Protein AF-A0A2N2IVZ1-F1 (afdb_monomer_lite)

Foldseek 3Di:
DDDPPDPPPDPPQPFDADDLVLLLLLLLLLLCQVCVVVVNNPPVVSVVSSVVCCVVCVVVSVPPGGRHTATPQLSVCSVPDNHSVCNVVPRVD

pLDDT: mean 87.86, std 15.22, range [42.03, 98.12]

Structure (mmCIF, N/CA/C/O backbone):
data_AF-A0A2N2IVZ1-F1
#
_entry.id   AF-A0A2N2IVZ1-F1
#
loop_
_atom_site.group_PDB
_atom_site.id
_atom_site.type_symbol
_atom_site.label_atom_id
_atom_site.label_alt_id
_atom_site.label_comp_id
_atom_site.label_asym_id
_atom_site.label_entity_id
_atom_site.label_seq_id
_atom_site.pdbx_PDB_ins_code
_atom_site.Cartn_x
_atom_site.Cartn_y
_atom_site.Cartn_z
_atom_site.occupancy
_atom_site.B_iso_or_equiv
_atom_site.auth_seq_id
_atom_site.auth_comp_id
_atom_site.auth_asym_id
_atom_site.auth_atom_id
_atom_site.pdbx_PDB_model_num
ATOM 1 N N . MET A 1 1 ? 10.052 -48.599 7.770 1.00 43.16 1 MET A N 1
ATOM 2 C CA . MET A 1 1 ? 10.770 -47.334 7.510 1.00 43.16 1 MET A CA 1
ATOM 3 C C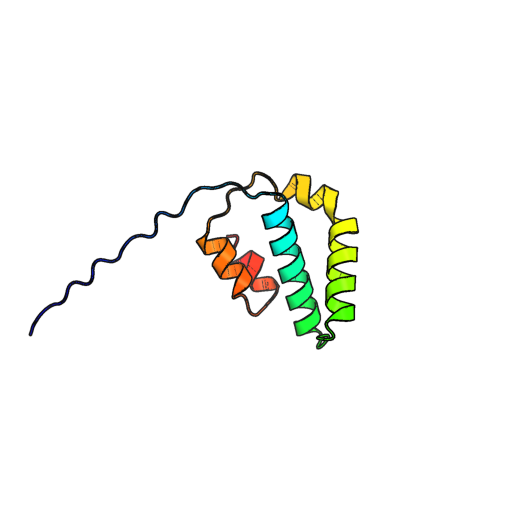 . MET A 1 1 ? 10.823 -47.123 6.007 1.00 43.16 1 MET A C 1
ATOM 5 O O . MET A 1 1 ? 11.612 -47.779 5.347 1.00 43.16 1 MET A O 1
ATOM 9 N N . LEU A 1 2 ? 9.943 -46.287 5.460 1.00 42.03 2 LEU A N 1
ATOM 10 C CA . LEU A 1 2 ? 9.997 -45.867 4.058 1.00 42.03 2 LEU A CA 1
ATOM 11 C C . LEU A 1 2 ? 10.219 -44.356 4.061 1.00 42.03 2 LEU A C 1
ATOM 13 O O . LEU A 1 2 ? 9.341 -43.594 4.456 1.00 42.03 2 LEU A O 1
ATOM 17 N N . LEU A 1 3 ? 11.442 -43.957 3.709 1.00 51.38 3 LEU A N 1
ATOM 18 C CA . LEU A 1 3 ? 11.828 -42.572 3.476 1.00 51.38 3 LEU A CA 1
ATOM 19 C C . LEU A 1 3 ? 11.105 -42.068 2.223 1.00 51.38 3 LEU A C 1
ATOM 21 O O . LEU A 1 3 ? 11.488 -42.413 1.108 1.00 51.38 3 LEU A O 1
ATOM 25 N N . ALA A 1 4 ? 10.084 -41.235 2.402 1.00 52.25 4 ALA A N 1
ATOM 26 C CA . ALA A 1 4 ? 9.577 -40.385 1.335 1.00 52.25 4 ALA A CA 1
ATOM 27 C C . ALA A 1 4 ? 10.365 -39.068 1.371 1.00 52.25 4 ALA A C 1
ATOM 29 O O . ALA A 1 4 ? 10.077 -38.165 2.156 1.00 52.25 4 ALA A O 1
ATOM 30 N N . VAL A 1 5 ? 11.415 -38.998 0.552 1.00 55.59 5 VAL A N 1
ATOM 31 C CA . VAL A 1 5 ? 12.131 -37.758 0.234 1.00 55.59 5 VAL A CA 1
ATOM 32 C C . VAL A 1 5 ? 11.201 -36.919 -0.638 1.00 55.59 5 VAL A C 1
ATOM 34 O O . VAL A 1 5 ? 11.139 -37.088 -1.854 1.00 55.59 5 VAL A O 1
ATOM 37 N N . SER A 1 6 ? 10.426 -36.042 -0.007 1.00 61.53 6 SER A N 1
ATOM 38 C CA . SER A 1 6 ? 9.648 -35.031 -0.716 1.00 61.53 6 SER A CA 1
ATOM 39 C C . SER A 1 6 ? 10.610 -33.967 -1.237 1.00 61.53 6 SER A C 1
ATOM 41 O O . SER A 1 6 ? 11.139 -33.166 -0.469 1.00 61.53 6 SER A O 1
ATOM 43 N N . LEU A 1 7 ? 10.854 -34.001 -2.549 1.00 58.72 7 LEU A N 1
ATOM 44 C CA . LEU A 1 7 ? 11.511 -32.954 -3.328 1.00 58.72 7 LEU A CA 1
ATOM 45 C C . LEU A 1 7 ? 10.966 -31.580 -2.900 1.00 58.72 7 LEU A C 1
ATOM 47 O O . LEU A 1 7 ? 9.824 -31.234 -3.205 1.00 58.72 7 LEU A O 1
ATOM 51 N N . LEU A 1 8 ? 11.788 -30.791 -2.204 1.00 53.84 8 LEU A N 1
ATOM 52 C CA . LEU A 1 8 ? 11.574 -29.354 -2.079 1.00 53.84 8 LEU A CA 1
ATOM 53 C C . LEU A 1 8 ? 11.685 -28.767 -3.489 1.00 53.84 8 LEU A C 1
ATOM 55 O O . LEU A 1 8 ? 12.780 -28.512 -3.989 1.00 53.84 8 LEU A O 1
ATOM 59 N N . GLY A 1 9 ? 10.542 -28.579 -4.144 1.00 49.53 9 GLY A N 1
ATOM 60 C CA . GLY A 1 9 ? 10.449 -27.731 -5.320 1.00 49.53 9 GLY A CA 1
ATOM 61 C C . GLY A 1 9 ? 10.833 -26.315 -4.912 1.00 49.53 9 GLY A C 1
ATOM 62 O O . GLY A 1 9 ? 10.044 -25.622 -4.275 1.00 49.53 9 GLY A O 1
ATOM 63 N N . LEU A 1 10 ? 12.057 -25.901 -5.245 1.00 55.28 10 LEU A N 1
ATOM 64 C CA . LEU A 1 10 ? 12.477 -24.506 -5.183 1.00 55.28 10 LEU A CA 1
ATOM 65 C C . LEU A 1 10 ? 11.484 -23.705 -6.040 1.00 55.28 10 LEU A C 1
ATOM 67 O O . LEU A 1 10 ? 11.442 -23.925 -7.256 1.00 55.28 10 LEU A O 1
ATOM 71 N N . PRO A 1 11 ? 10.672 -22.794 -5.472 1.00 54.38 11 PRO A N 1
ATOM 72 C CA . PRO A 1 11 ? 9.927 -21.886 -6.314 1.00 54.38 11 PRO A CA 1
ATOM 73 C C . PRO A 1 11 ? 10.982 -21.027 -7.002 1.00 54.38 11 PRO A C 1
ATOM 75 O O . PRO A 1 11 ? 11.751 -20.331 -6.340 1.00 54.38 11 PRO A O 1
ATOM 78 N N . LEU A 1 12 ? 11.050 -21.110 -8.331 1.00 52.03 12 LEU A N 1
ATOM 79 C CA . LEU A 1 12 ? 11.723 -20.113 -9.150 1.00 52.03 12 LEU A CA 1
ATOM 80 C C . LEU A 1 12 ? 11.140 -18.764 -8.729 1.00 52.03 12 LEU A C 1
ATOM 82 O O . LEU A 1 12 ? 10.025 -18.406 -9.115 1.00 52.03 12 LEU A O 1
ATOM 86 N N . ALA A 1 13 ? 11.855 -18.060 -7.853 1.00 58.41 13 ALA A N 1
ATOM 87 C CA . ALA A 1 13 ? 11.534 -16.710 -7.454 1.00 58.41 13 ALA A CA 1
ATOM 88 C C . ALA A 1 13 ? 11.703 -15.871 -8.716 1.00 58.41 13 ALA A C 1
ATOM 90 O O . ALA A 1 13 ? 12.806 -15.456 -9.059 1.00 58.41 13 ALA A O 1
ATOM 91 N N . GLY A 1 14 ? 10.613 -15.734 -9.471 1.00 59.09 14 GLY A N 1
ATOM 92 C CA . GLY A 1 14 ? 10.582 -14.950 -10.690 1.00 59.09 14 GLY A CA 1
ATOM 93 C C . GLY A 1 14 ? 11.058 -13.546 -10.357 1.00 59.09 14 GLY A C 1
ATOM 94 O O . GLY A 1 14 ? 10.361 -12.799 -9.668 1.00 59.09 14 GLY A O 1
ATOM 95 N N . CYS A 1 15 ? 12.267 -13.223 -10.805 1.00 73.19 15 CYS A N 1
ATOM 96 C CA . CYS A 1 15 ? 12.822 -11.884 -10.752 1.00 73.19 15 CYS A CA 1
ATOM 97 C C . CYS A 1 15 ? 12.023 -11.028 -11.727 1.00 73.19 15 CYS A C 1
ATOM 99 O O . CYS A 1 15 ? 12.321 -10.983 -12.918 1.00 73.19 15 CYS A O 1
ATOM 101 N N . ARG A 1 16 ? 10.982 -10.380 -11.218 1.00 90.75 16 ARG A N 1
ATOM 102 C CA . ARG A 1 16 ? 10.262 -9.336 -11.934 1.00 90.75 16 ARG A CA 1
ATOM 103 C C . ARG A 1 16 ? 10.485 -8.000 -11.242 1.00 90.75 16 ARG A C 1
ATOM 105 O O . ARG A 1 16 ? 10.942 -7.930 -10.098 1.00 90.75 16 ARG A O 1
ATOM 112 N N . TYR A 1 17 ? 10.167 -6.944 -11.967 1.00 93.50 17 TYR A N 1
ATOM 113 C CA . TYR A 1 17 ? 10.180 -5.590 -11.449 1.00 93.50 17 TYR A CA 1
ATOM 114 C C . TYR A 1 17 ? 8.756 -5.164 -11.092 1.00 93.50 17 TYR A C 1
ATOM 116 O O . TYR A 1 17 ? 7.792 -5.661 -11.681 1.00 93.50 17 TYR A O 1
ATOM 124 N N . ALA A 1 18 ? 8.635 -4.294 -10.095 1.00 94.62 18 ALA A N 1
ATOM 125 C CA . ALA A 1 18 ? 7.363 -3.756 -9.653 1.00 94.62 18 ALA A CA 1
ATOM 126 C C . ALA A 1 18 ? 6.767 -2.873 -10.751 1.00 94.62 18 ALA A C 1
ATOM 128 O O . ALA A 1 18 ? 7.433 -1.984 -11.291 1.00 94.62 18 ALA A O 1
ATOM 129 N N . THR A 1 19 ? 5.511 -3.147 -11.072 1.00 94.94 19 THR A N 1
ATOM 130 C CA . THR A 1 19 ? 4.658 -2.307 -11.909 1.00 94.94 19 THR A CA 1
ATOM 131 C C . THR A 1 19 ? 3.969 -1.249 -11.050 1.00 94.94 19 THR A C 1
ATOM 133 O O . THR A 1 19 ? 3.973 -1.336 -9.823 1.00 94.94 19 THR A O 1
ATOM 136 N N . GLU A 1 20 ? 3.328 -0.268 -11.684 1.00 94.31 20 GLU A N 1
ATOM 137 C CA . GLU A 1 20 ? 2.492 0.707 -10.974 1.00 94.31 20 GLU A CA 1
ATOM 138 C C . GLU A 1 20 ? 1.400 0.016 -10.143 1.00 94.31 20 GLU A C 1
ATOM 140 O O . GLU A 1 20 ? 1.236 0.327 -8.966 1.00 94.31 20 GLU A O 1
ATOM 145 N N . GLN A 1 21 ? 0.759 -1.017 -10.697 1.00 94.06 21 GLN A N 1
ATOM 146 C CA . GLN A 1 21 ? -0.267 -1.794 -9.999 1.00 94.06 21 GLN A CA 1
ATOM 147 C C . GLN A 1 21 ? 0.274 -2.521 -8.757 1.00 94.06 21 GLN A C 1
ATOM 149 O O . GLN A 1 21 ? -0.422 -2.609 -7.746 1.00 94.06 21 GLN A O 1
ATOM 154 N N . ASP A 1 22 ? 1.511 -3.029 -8.796 1.00 94.88 22 ASP A N 1
ATOM 155 C CA . ASP A 1 22 ? 2.128 -3.623 -7.603 1.00 94.88 22 ASP A CA 1
ATOM 156 C C . ASP A 1 22 ? 2.312 -2.573 -6.508 1.00 94.88 22 ASP A C 1
ATOM 158 O O . ASP A 1 22 ? 1.991 -2.813 -5.348 1.00 94.88 22 ASP A O 1
ATOM 162 N N . CYS A 1 23 ? 2.800 -1.394 -6.884 1.00 95.25 23 CYS A N 1
ATOM 163 C CA . CYS A 1 23 ? 3.051 -0.299 -5.958 1.00 95.25 23 CYS A CA 1
ATOM 164 C C . CYS A 1 23 ? 1.758 0.232 -5.329 1.00 95.25 23 CYS A C 1
ATOM 166 O O . CYS A 1 23 ? 1.704 0.437 -4.115 1.00 95.25 23 CYS A O 1
ATOM 168 N N . GLU A 1 24 ? 0.699 0.388 -6.125 1.00 95.12 24 GLU A N 1
ATOM 169 C CA . GLU A 1 24 ? -0.634 0.720 -5.621 1.00 95.12 24 GLU A CA 1
ATOM 170 C C . GLU A 1 24 ? -1.145 -0.348 -4.656 1.00 95.12 24 GLU A C 1
ATOM 172 O O . GLU A 1 24 ? -1.596 -0.019 -3.560 1.00 95.12 24 GLU A O 1
ATOM 177 N N . ARG A 1 25 ? -1.001 -1.631 -5.008 1.00 95.75 25 ARG A N 1
ATOM 178 C CA . ARG A 1 25 ? -1.430 -2.740 -4.151 1.00 95.75 25 ARG A CA 1
ATOM 179 C C . ARG A 1 25 ? -0.719 -2.734 -2.796 1.00 95.75 25 ARG A C 1
ATOM 181 O O . ARG A 1 25 ? -1.365 -2.989 -1.778 1.00 95.75 25 ARG A O 1
ATOM 188 N N . ILE A 1 26 ? 0.582 -2.442 -2.776 1.00 95.19 26 ILE A N 1
ATOM 189 C CA . ILE A 1 26 ? 1.383 -2.347 -1.547 1.00 95.19 26 ILE A CA 1
ATOM 190 C C . ILE A 1 26 ? 0.876 -1.207 -0.663 1.00 95.19 26 ILE A C 1
ATOM 192 O O . ILE A 1 26 ? 0.608 -1.430 0.517 1.00 95.19 26 ILE A O 1
ATOM 196 N N . ILE A 1 27 ? 0.699 -0.006 -1.222 1.00 95.44 27 ILE A N 1
ATOM 197 C CA . ILE A 1 27 ? 0.183 1.146 -0.468 1.00 95.44 27 ILE A CA 1
ATOM 198 C C . ILE A 1 27 ? -1.224 0.884 0.050 1.00 95.44 27 ILE A C 1
ATOM 200 O O . ILE A 1 27 ? -1.502 1.155 1.216 1.00 95.44 27 ILE A O 1
ATOM 204 N N . ASP A 1 28 ? -2.097 0.318 -0.778 1.00 96.81 28 ASP A N 1
ATOM 205 C CA . ASP A 1 28 ? -3.460 -0.007 -0.376 1.00 96.81 28 ASP A CA 1
ATOM 206 C C . ASP A 1 28 ? -3.481 -0.967 0.808 1.00 96.81 28 ASP A C 1
ATOM 208 O O . ASP A 1 28 ? -4.294 -0.805 1.719 1.00 96.81 28 ASP A O 1
ATOM 212 N N . ARG A 1 29 ? -2.578 -1.955 0.808 1.00 97.56 29 ARG A N 1
ATOM 213 C CA . ARG A 1 29 ? -2.459 -2.910 1.905 1.00 97.56 29 ARG A CA 1
ATOM 214 C C . ARG A 1 29 ? -1.915 -2.260 3.174 1.00 97.56 29 ARG A C 1
ATOM 216 O O . ARG A 1 29 ? -2.436 -2.545 4.246 1.00 97.56 29 ARG A O 1
ATOM 223 N N . ILE A 1 30 ? -0.920 -1.378 3.062 1.00 96.44 30 ILE A N 1
ATOM 224 C CA . ILE A 1 30 ? -0.403 -0.605 4.203 1.00 96.44 30 ILE A CA 1
ATOM 225 C C . ILE A 1 30 ? -1.534 0.220 4.827 1.00 96.44 30 ILE A C 1
ATOM 227 O O . ILE A 1 30 ? -1.792 0.083 6.017 1.00 96.44 30 ILE A O 1
ATOM 231 N N . VAL A 1 31 ? -2.262 0.999 4.020 1.00 97.19 31 VAL A N 1
ATOM 232 C CA . VAL A 1 31 ? -3.370 1.848 4.494 1.00 97.19 31 VAL A CA 1
ATOM 233 C C . VAL A 1 31 ? -4.466 1.016 5.158 1.00 97.19 31 VAL A C 1
ATOM 235 O O . VAL A 1 31 ? -4.980 1.394 6.207 1.00 97.19 31 VAL A O 1
ATOM 238 N N . GLU A 1 32 ? -4.836 -0.117 4.560 1.00 97.81 32 GLU A N 1
ATOM 239 C CA . GLU A 1 32 ? -5.831 -1.025 5.133 1.00 97.81 32 GLU A CA 1
ATOM 240 C C . GLU A 1 32 ? -5.405 -1.537 6.516 1.00 97.81 32 GLU A C 1
ATOM 242 O O . GLU A 1 32 ? -6.202 -1.511 7.453 1.00 97.81 32 GLU A O 1
ATOM 247 N N . LEU A 1 33 ? -4.150 -1.975 6.655 1.00 98.12 33 LEU A N 1
ATOM 248 C CA . LEU A 1 33 ? -3.616 -2.480 7.917 1.00 98.12 33 LEU A CA 1
ATOM 249 C C . LEU A 1 33 ? -3.501 -1.378 8.974 1.00 98.12 33 LEU A C 1
ATOM 251 O O . LEU A 1 33 ? -3.941 -1.590 10.098 1.00 98.12 33 LEU A O 1
ATOM 255 N N . GLU A 1 34 ? -3.008 -0.192 8.613 1.00 97.56 34 GLU A N 1
ATOM 256 C CA . GLU A 1 34 ? -2.923 0.959 9.524 1.00 97.56 34 GLU A CA 1
ATOM 257 C C . GLU A 1 34 ? -4.301 1.380 10.055 1.00 97.56 34 GLU A C 1
ATOM 259 O O . GLU A 1 34 ? -4.451 1.688 11.237 1.00 97.56 34 GLU A O 1
ATOM 264 N N . LEU A 1 35 ? -5.328 1.391 9.197 1.00 97.94 35 LEU A N 1
ATOM 265 C CA . LEU A 1 35 ? -6.696 1.705 9.613 1.00 97.94 35 LEU A CA 1
ATOM 266 C C . LEU A 1 35 ? -7.277 0.609 10.506 1.00 97.94 35 LEU A C 1
ATOM 268 O O . LEU A 1 35 ? -7.872 0.913 11.541 1.00 97.94 35 LEU A O 1
ATOM 272 N N . LYS A 1 36 ? -7.056 -0.660 10.152 1.00 97.44 36 LYS A N 1
ATOM 273 C CA . LYS A 1 36 ? -7.484 -1.803 10.963 1.00 97.44 36 LYS A CA 1
ATOM 274 C C . LYS A 1 36 ? -6.835 -1.785 12.350 1.00 97.44 36 LYS A C 1
ATOM 276 O O . LYS A 1 36 ? -7.525 -2.034 13.335 1.00 97.44 36 LYS A O 1
ATOM 281 N N . GLU A 1 37 ? -5.548 -1.452 12.440 1.00 97.31 37 GLU A N 1
ATOM 282 C CA . GLU A 1 37 ? -4.808 -1.275 13.701 1.00 97.31 37 GLU A CA 1
ATOM 283 C C . GLU A 1 37 ? -5.409 -0.162 14.575 1.00 97.31 37 GLU A C 1
ATOM 285 O O . GLU A 1 37 ? -5.387 -0.254 15.801 1.00 97.31 37 GLU A O 1
ATOM 290 N N . GLN A 1 38 ? -6.014 0.854 13.955 1.00 97.31 38 GLN A N 1
ATOM 291 C CA . GLN A 1 38 ? -6.748 1.933 14.628 1.00 97.31 38 GLN A CA 1
ATOM 292 C C . GLN A 1 38 ? -8.218 1.580 14.927 1.00 97.31 38 GLN A C 1
ATOM 294 O O . GLN A 1 38 ? -8.970 2.424 15.413 1.00 97.31 38 GLN A O 1
ATOM 299 N N . GLY A 1 39 ? -8.657 0.354 14.626 1.00 97.38 39 GLY A N 1
ATOM 300 C CA . GLY A 1 39 ? -10.045 -0.088 14.791 1.00 97.38 39 GLY A CA 1
ATOM 301 C C . GLY A 1 39 ? -11.006 0.415 13.708 1.00 97.38 39 GLY A C 1
ATOM 302 O O . GLY A 1 39 ? -12.214 0.199 13.808 1.00 97.38 39 GLY A O 1
ATOM 303 N N . ILE A 1 40 ? -10.500 1.059 12.655 1.00 97.00 40 ILE A N 1
ATOM 304 C CA . ILE A 1 40 ? -11.297 1.564 11.537 1.00 97.00 40 ILE A CA 1
ATOM 305 C C . ILE A 1 40 ? -11.378 0.471 10.471 1.00 97.00 40 ILE A C 1
ATOM 307 O O . ILE A 1 40 ? -10.411 0.184 9.773 1.00 97.00 40 ILE A O 1
ATOM 311 N N . THR A 1 41 ? -12.553 -0.141 10.339 1.00 95.06 41 THR A N 1
ATOM 312 C CA . THR A 1 41 ? -12.793 -1.257 9.402 1.00 95.06 41 THR A CA 1
ATOM 313 C C . THR A 1 41 ? -13.958 -1.010 8.447 1.00 95.06 41 THR A C 1
ATOM 315 O O . THR A 1 41 ? -14.279 -1.878 7.638 1.00 95.06 41 THR A O 1
ATOM 318 N N . ASP A 1 42 ? -14.575 0.176 8.506 1.00 97.38 42 ASP A N 1
ATOM 319 C CA . ASP A 1 42 ? -15.640 0.556 7.581 1.00 97.38 42 ASP A CA 1
ATOM 320 C C . ASP A 1 42 ? -15.119 0.551 6.129 1.00 97.38 42 ASP A C 1
ATOM 322 O O . ASP A 1 42 ? -14.188 1.304 5.815 1.00 97.38 42 ASP A O 1
ATOM 326 N N . PRO A 1 43 ? -15.708 -0.254 5.224 1.00 95.69 43 PRO A N 1
ATOM 327 C CA . PRO A 1 43 ? -15.201 -0.396 3.862 1.00 95.69 43 PRO A CA 1
ATOM 328 C C . PRO A 1 43 ? -15.191 0.918 3.076 1.00 95.69 43 PRO A C 1
ATOM 330 O O . PRO A 1 43 ? -14.281 1.153 2.284 1.00 95.69 43 PRO A O 1
ATOM 333 N N . SER A 1 44 ? -16.169 1.802 3.302 1.00 96.94 44 SER A N 1
ATOM 334 C CA . SER A 1 44 ? -16.261 3.072 2.575 1.00 96.94 44 SER A CA 1
ATOM 335 C C . SER A 1 44 ? -15.158 4.046 2.996 1.00 96.94 44 SER A C 1
ATOM 337 O O . SER A 1 44 ? -14.541 4.695 2.147 1.00 96.94 44 SER A O 1
ATOM 339 N N . LEU A 1 45 ? -14.849 4.100 4.295 1.00 96.12 45 LEU A N 1
ATOM 340 C CA . LEU A 1 45 ? -13.753 4.903 4.828 1.00 96.12 45 LEU A CA 1
ATOM 341 C C . LEU A 1 45 ? -12.398 4.361 4.374 1.00 96.12 45 LEU A C 1
ATOM 343 O O . LEU A 1 45 ? -11.532 5.148 3.989 1.00 96.12 45 LEU A O 1
ATOM 347 N N . VAL A 1 46 ? -12.226 3.036 4.367 1.00 97.06 46 VAL A N 1
ATOM 348 C CA . VAL A 1 46 ? -10.998 2.387 3.892 1.00 97.06 46 VAL A CA 1
ATOM 349 C C . VAL A 1 46 ? -10.756 2.696 2.413 1.00 97.06 46 VAL A C 1
ATOM 351 O O . VAL A 1 46 ? -9.680 3.183 2.066 1.00 97.06 46 VAL A O 1
ATOM 354 N N . GLU A 1 47 ? -11.745 2.496 1.540 1.00 97.12 47 GLU A N 1
ATOM 355 C CA . GLU A 1 47 ? -11.589 2.752 0.100 1.00 97.12 47 GLU A CA 1
ATOM 356 C C . GLU A 1 47 ? -11.373 4.232 -0.221 1.00 97.12 47 GLU A C 1
ATOM 358 O O . GLU A 1 47 ? -10.529 4.589 -1.057 1.00 97.12 47 GLU A O 1
ATOM 363 N N . ARG A 1 48 ? -12.067 5.119 0.501 1.00 97.44 48 ARG A N 1
ATOM 364 C CA . ARG A 1 48 ?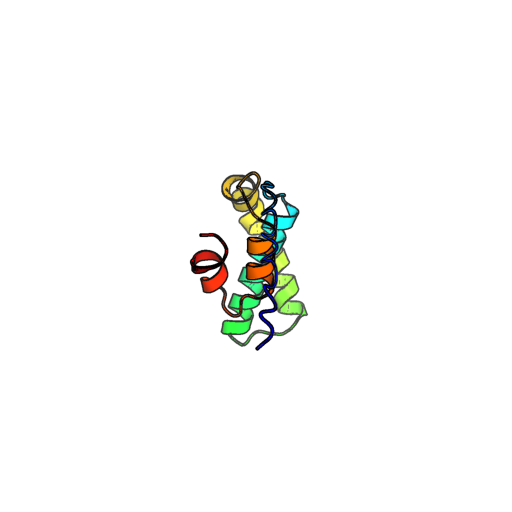 -11.804 6.555 0.424 1.00 97.44 48 ARG A CA 1
ATOM 365 C C . ARG A 1 48 ? -10.357 6.856 0.800 1.00 97.44 48 ARG A C 1
ATOM 367 O O . ARG A 1 48 ? -9.682 7.590 0.079 1.00 97.44 48 ARG A O 1
ATOM 374 N N . ARG A 1 49 ? -9.859 6.278 1.896 1.00 96.94 49 ARG A N 1
ATOM 375 C CA . ARG A 1 49 ? -8.502 6.551 2.369 1.00 96.94 49 ARG A CA 1
ATOM 376 C C . ARG A 1 49 ? -7.438 6.021 1.420 1.00 96.94 49 ARG A C 1
ATOM 378 O O . ARG A 1 49 ? -6.476 6.736 1.162 1.00 96.94 49 ARG A O 1
ATOM 385 N N . LYS A 1 50 ? -7.623 4.826 0.856 1.00 96.56 50 LYS A N 1
ATOM 386 C CA . LYS A 1 50 ? -6.742 4.285 -0.188 1.00 96.56 50 LYS A CA 1
ATOM 387 C C . LYS A 1 50 ? -6.663 5.231 -1.385 1.00 96.56 50 LYS A C 1
ATOM 389 O O . LYS A 1 50 ? -5.574 5.626 -1.790 1.00 96.56 50 LYS A O 1
ATOM 394 N N . THR A 1 51 ? -7.814 5.687 -1.881 1.00 96.19 51 THR A N 1
ATOM 395 C CA . THR A 1 51 ? -7.889 6.618 -3.019 1.00 96.19 51 THR A CA 1
ATOM 396 C C . THR A 1 51 ? -7.188 7.947 -2.726 1.00 96.19 51 THR A C 1
ATOM 398 O O . THR A 1 51 ? -6.375 8.407 -3.528 1.00 96.19 51 THR A O 1
ATOM 401 N N . GLU A 1 52 ? -7.450 8.548 -1.560 1.00 96.25 52 GLU A N 1
ATOM 402 C CA . GLU A 1 52 ? -6.786 9.785 -1.128 1.00 96.25 52 GLU A CA 1
ATOM 403 C C . GLU A 1 52 ? -5.266 9.606 -0.998 1.00 96.25 52 GLU A C 1
ATOM 405 O O . GLU A 1 52 ? -4.502 10.485 -1.401 1.00 96.25 52 GLU A O 1
ATOM 410 N N . THR A 1 53 ? -4.814 8.476 -0.449 1.00 95.25 53 THR A N 1
ATOM 411 C CA . THR A 1 53 ? -3.388 8.180 -0.286 1.00 95.25 53 THR A CA 1
ATOM 412 C C . THR A 1 53 ? -2.705 7.958 -1.631 1.00 95.25 53 THR A C 1
ATOM 414 O O . THR A 1 53 ? -1.650 8.551 -1.854 1.00 95.25 53 THR A O 1
ATOM 417 N N . ARG A 1 54 ? -3.302 7.190 -2.555 1.00 92.38 54 ARG A N 1
ATOM 418 C CA . ARG A 1 54 ? -2.762 6.997 -3.914 1.00 92.38 54 ARG A CA 1
ATOM 419 C C . ARG A 1 54 ? -2.587 8.330 -4.633 1.00 92.38 54 ARG A C 1
ATOM 421 O O . ARG A 1 54 ? -1.512 8.603 -5.153 1.00 92.38 54 ARG A O 1
ATOM 428 N N . ALA A 1 55 ? -3.596 9.201 -4.581 1.00 93.19 55 ALA A N 1
ATOM 429 C CA . ALA A 1 55 ? -3.517 10.524 -5.195 1.00 93.19 55 ALA A CA 1
ATOM 430 C C . ALA A 1 55 ? -2.384 11.385 -4.605 1.00 93.19 55 ALA A C 1
ATOM 432 O O . ALA A 1 55 ? -1.672 12.054 -5.349 1.00 93.19 55 ALA A O 1
ATOM 433 N N . LYS A 1 56 ? -2.186 11.344 -3.279 1.00 92.62 56 LYS A N 1
ATOM 434 C CA . LYS A 1 56 ? -1.139 12.116 -2.583 1.00 92.62 56 LYS A CA 1
ATOM 435 C C . LYS A 1 56 ? 0.271 11.557 -2.774 1.00 92.62 56 LYS A C 1
ATOM 437 O O . LYS A 1 56 ? 1.222 12.328 -2.765 1.00 92.62 56 LYS A O 1
ATOM 442 N N . LYS A 1 57 ? 0.412 10.235 -2.901 1.00 88.69 57 LYS A N 1
ATOM 443 C CA . LYS A 1 57 ? 1.705 9.534 -2.965 1.00 88.69 57 LYS A CA 1
ATOM 444 C C . LYS A 1 57 ? 2.113 9.106 -4.371 1.00 88.69 57 LYS A C 1
ATOM 446 O O . LYS A 1 57 ? 3.142 8.460 -4.517 1.00 88.69 57 LYS A O 1
ATOM 451 N N . ARG A 1 58 ? 1.346 9.449 -5.408 1.00 88.12 58 ARG A N 1
ATOM 452 C CA . ARG A 1 58 ? 1.590 8.984 -6.781 1.00 88.12 58 ARG A CA 1
ATOM 453 C C . ARG A 1 58 ? 3.026 9.225 -7.255 1.00 88.12 58 ARG A C 1
ATOM 455 O O . ARG A 1 58 ? 3.670 8.287 -7.707 1.00 88.12 58 ARG A O 1
ATOM 462 N N . ASP A 1 59 ? 3.560 10.429 -7.083 1.00 88.75 59 ASP A N 1
ATOM 463 C CA . ASP A 1 59 ? 4.926 10.735 -7.532 1.00 88.75 59 ASP A CA 1
ATOM 464 C C . ASP A 1 59 ? 5.992 9.969 -6.722 1.00 88.75 59 ASP A C 1
ATOM 466 O O . ASP A 1 59 ? 6.969 9.469 -7.279 1.00 88.75 59 ASP A O 1
ATOM 470 N N . GLU A 1 60 ? 5.769 9.797 -5.413 1.00 88.12 60 GLU A N 1
ATOM 471 C CA . GLU A 1 60 ? 6.612 8.977 -4.528 1.00 88.12 60 GLU A CA 1
ATOM 472 C C . GLU A 1 60 ? 6.584 7.496 -4.944 1.00 88.12 60 GLU A C 1
ATOM 474 O O . GLU A 1 60 ? 7.625 6.840 -4.964 1.00 88.12 60 GLU A O 1
ATOM 479 N N . LEU A 1 61 ? 5.418 6.974 -5.340 1.00 82.56 61 LEU A N 1
ATOM 480 C CA . LEU A 1 61 ? 5.255 5.605 -5.835 1.00 82.56 61 LEU A CA 1
ATOM 481 C C . LEU A 1 61 ? 6.011 5.377 -7.143 1.00 82.56 61 LEU A C 1
ATOM 483 O O . LEU A 1 61 ? 6.752 4.396 -7.264 1.00 82.56 61 LEU A O 1
ATOM 487 N N . LEU A 1 62 ? 5.849 6.295 -8.098 1.00 84.75 62 LEU A N 1
ATOM 488 C CA . LEU A 1 62 ? 6.508 6.225 -9.400 1.00 84.75 62 LEU A CA 1
ATOM 489 C C . LEU A 1 62 ? 8.035 6.304 -9.266 1.00 84.75 62 LEU A C 1
ATOM 491 O O . LEU A 1 62 ? 8.742 5.582 -9.964 1.00 84.75 62 LEU A O 1
ATOM 495 N N . GLY A 1 63 ? 8.550 7.134 -8.355 1.00 87.75 63 GLY A N 1
ATOM 496 C CA . GLY A 1 63 ? 9.994 7.281 -8.142 1.00 87.75 63 GLY A CA 1
ATOM 497 C C . GLY A 1 63 ? 10.623 6.226 -7.222 1.00 87.75 63 GLY A C 1
ATOM 498 O O . GLY A 1 63 ? 11.794 5.878 -7.385 1.00 87.75 63 GLY A O 1
ATOM 499 N N . GLY A 1 64 ? 9.877 5.730 -6.233 1.00 87.50 64 GLY A N 1
ATOM 500 C CA . GLY A 1 64 ? 10.410 4.903 -5.146 1.00 87.50 64 GLY A CA 1
ATOM 501 C C . GLY A 1 64 ? 10.167 3.403 -5.294 1.00 87.50 64 GLY A C 1
ATOM 502 O O . GLY A 1 64 ? 10.971 2.611 -4.796 1.00 87.50 64 GLY A O 1
ATOM 503 N N . CYS A 1 65 ? 9.093 3.008 -5.979 1.00 92.75 65 CYS A N 1
ATOM 504 C CA . CYS A 1 65 ? 8.651 1.618 -6.053 1.00 92.75 65 CYS A CA 1
ATOM 505 C C . CYS A 1 65 ? 8.716 1.044 -7.473 1.00 92.75 65 CYS A C 1
ATOM 507 O O . CYS A 1 65 ? 9.256 -0.050 -7.659 1.00 92.75 65 CYS A O 1
ATOM 509 N N . VAL A 1 66 ? 8.220 1.766 -8.482 1.00 94.38 66 VAL A N 1
ATOM 510 C CA . VAL A 1 66 ? 8.179 1.246 -9.858 1.00 94.38 66 VAL A CA 1
ATOM 511 C C . VAL A 1 66 ? 9.592 0.929 -10.352 1.00 94.38 66 VAL A C 1
ATOM 513 O O . VAL A 1 66 ? 10.536 1.693 -10.159 1.00 94.38 66 VAL A O 1
ATOM 516 N N . GLY A 1 67 ? 9.764 -0.246 -10.960 1.00 92.94 67 GLY A N 1
ATOM 517 C CA . GLY A 1 67 ? 11.071 -0.704 -11.434 1.00 92.94 67 GLY A CA 1
ATOM 518 C C . GLY A 1 67 ? 11.997 -1.258 -10.342 1.00 92.94 67 GLY A C 1
ATOM 519 O O . GLY A 1 67 ? 13.112 -1.676 -10.656 1.00 92.94 67 GLY A O 1
ATOM 520 N N . LYS A 1 68 ? 11.575 -1.324 -9.070 1.00 92.56 68 LYS A N 1
ATOM 521 C CA . LYS A 1 68 ? 12.298 -2.073 -8.025 1.00 92.56 68 LYS A CA 1
ATOM 522 C C . LYS A 1 68 ? 12.061 -3.571 -8.180 1.00 92.56 68 LYS A C 1
ATOM 524 O O . LYS A 1 68 ? 11.026 -3.999 -8.684 1.00 92.56 68 LYS A O 1
ATOM 529 N N . ARG A 1 69 ? 13.026 -4.394 -7.758 1.00 92.44 69 ARG A N 1
ATOM 530 C CA . ARG A 1 69 ? 12.840 -5.852 -7.745 1.00 92.44 69 ARG A CA 1
ATOM 531 C C . ARG A 1 69 ? 11.758 -6.214 -6.739 1.00 92.44 69 ARG A C 1
ATOM 533 O O . ARG A 1 69 ? 11.836 -5.796 -5.590 1.00 92.44 69 ARG A O 1
ATOM 540 N N . ILE A 1 70 ? 10.805 -7.032 -7.168 1.00 91.75 70 ILE A N 1
ATOM 541 C CA . ILE A 1 70 ? 9.800 -7.605 -6.282 1.00 91.75 70 ILE A CA 1
ATOM 542 C C . ILE A 1 70 ? 9.473 -9.023 -6.728 1.00 91.75 70 ILE A C 1
ATOM 544 O O . ILE A 1 70 ? 9.180 -9.286 -7.895 1.00 91.75 70 ILE A O 1
ATOM 548 N N . SER A 1 71 ? 9.568 -9.970 -5.803 1.00 91.88 71 SER A N 1
ATOM 549 C CA . SER A 1 71 ? 9.253 -11.364 -6.090 1.00 91.88 71 SER A CA 1
ATOM 550 C C . SER A 1 71 ? 7.756 -11.627 -5.919 1.00 91.88 71 SER A C 1
ATOM 552 O O . SER A 1 71 ? 7.039 -10.925 -5.202 1.00 91.88 71 SER A O 1
ATOM 554 N N . LYS A 1 72 ? 7.263 -12.702 -6.542 1.00 90.69 72 LYS A N 1
ATOM 555 C CA . LYS A 1 72 ? 5.894 -13.183 -6.296 1.00 90.69 72 LYS A CA 1
ATOM 556 C C . LYS A 1 72 ? 5.678 -13.570 -4.824 1.00 90.69 72 LYS A C 1
ATOM 558 O O . LYS A 1 72 ? 4.591 -13.354 -4.291 1.00 90.69 72 LYS A O 1
ATOM 563 N N . SER A 1 73 ? 6.706 -14.110 -4.165 1.00 91.56 73 SER A N 1
ATOM 564 C CA . SER A 1 73 ? 6.654 -14.443 -2.739 1.00 91.56 73 SER A CA 1
ATOM 565 C C . SER A 1 73 ? 6.550 -13.199 -1.857 1.00 91.56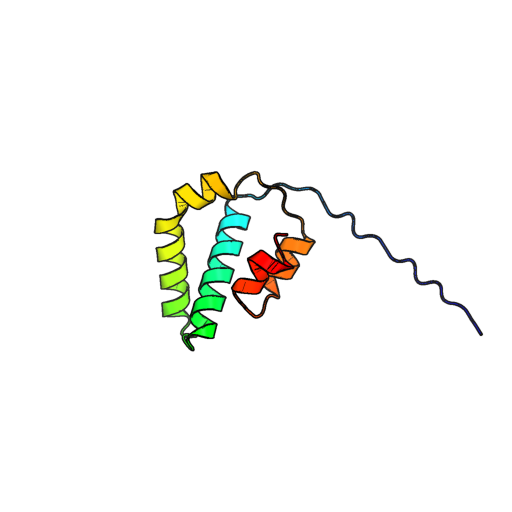 73 SER A C 1
ATOM 567 O O . SER A 1 73 ? 5.786 -13.226 -0.899 1.00 91.56 73 SER A O 1
ATOM 569 N N . ALA A 1 74 ? 7.223 -12.098 -2.208 1.00 94.38 74 ALA A N 1
ATOM 570 C CA . ALA A 1 74 ? 7.083 -10.826 -1.499 1.00 94.38 74 ALA A CA 1
ATOM 571 C C . ALA A 1 74 ? 5.647 -10.291 -1.590 1.00 94.38 74 ALA A C 1
ATOM 573 O O . ALA A 1 74 ? 5.058 -9.968 -0.565 1.00 94.38 74 ALA A O 1
ATOM 574 N N . MET A 1 75 ? 5.035 -10.295 -2.782 1.00 95.12 75 MET A N 1
ATOM 575 C CA . MET A 1 75 ? 3.624 -9.894 -2.921 1.00 95.12 75 MET A CA 1
ATOM 576 C C . MET A 1 75 ? 2.681 -10.788 -2.111 1.00 95.12 75 MET A C 1
ATOM 578 O O . MET A 1 75 ? 1.790 -10.288 -1.435 1.00 95.12 75 MET A O 1
ATOM 582 N N . THR A 1 76 ? 2.930 -12.100 -2.104 1.00 95.56 76 THR A N 1
ATOM 583 C CA . THR A 1 76 ? 2.140 -13.043 -1.294 1.00 95.56 76 THR A CA 1
ATOM 584 C C . THR A 1 76 ? 2.286 -12.750 0.205 1.00 95.56 76 THR A C 1
ATOM 586 O O . THR A 1 76 ? 1.298 -12.771 0.933 1.00 95.56 76 THR A O 1
ATOM 589 N N . CYS A 1 77 ? 3.499 -12.424 0.667 1.00 96.75 77 CYS A N 1
ATOM 590 C CA . CYS A 1 77 ? 3.750 -11.998 2.045 1.00 96.75 77 CYS A CA 1
ATOM 591 C C . CYS A 1 77 ? 2.930 -10.748 2.396 1.00 96.75 77 CYS A C 1
ATOM 593 O O . CYS A 1 77 ? 2.247 -10.743 3.417 1.00 96.75 77 CYS A O 1
ATOM 595 N N . ILE A 1 78 ? 2.931 -9.737 1.519 1.00 96.69 78 ILE A N 1
ATOM 596 C CA . ILE A 1 78 ? 2.193 -8.476 1.696 1.00 96.69 78 ILE A CA 1
ATOM 597 C C . ILE A 1 78 ? 0.688 -8.732 1.822 1.00 96.69 78 ILE A C 1
ATOM 599 O O . ILE A 1 78 ? 0.053 -8.223 2.745 1.00 96.69 78 ILE A O 1
ATOM 603 N N . ASP A 1 79 ? 0.123 -9.567 0.947 1.00 96.31 79 ASP A N 1
ATOM 604 C CA . ASP A 1 79 ? -1.300 -9.922 0.990 1.00 96.31 79 ASP A CA 1
ATOM 605 C C . ASP A 1 79 ? -1.691 -10.603 2.314 1.00 96.31 79 ASP A C 1
ATOM 607 O O . ASP A 1 79 ? -2.780 -10.361 2.835 1.00 96.31 79 ASP A O 1
ATOM 611 N N . SER A 1 80 ? -0.791 -11.412 2.881 1.00 97.00 80 SER A N 1
ATOM 612 C CA . SER A 1 80 ? -1.011 -12.139 4.138 1.00 97.00 80 SER A CA 1
ATOM 613 C C . SER A 1 80 ? -0.618 -11.379 5.410 1.00 97.00 80 SER A C 1
ATOM 615 O O . SER A 1 80 ? -0.897 -11.863 6.505 1.00 97.00 80 SER A O 1
ATOM 617 N N . ALA A 1 81 ? 0.038 -10.220 5.295 1.00 97.62 81 ALA A N 1
ATOM 618 C CA . ALA A 1 81 ? 0.560 -9.491 6.448 1.00 97.62 81 ALA A CA 1
ATOM 619 C C . ALA A 1 81 ? -0.568 -9.077 7.406 1.00 97.62 81 ALA A C 1
ATOM 621 O O . ALA A 1 81 ? -1.619 -8.606 6.963 1.00 97.62 81 ALA A O 1
ATOM 622 N N . GLU A 1 82 ? -0.344 -9.236 8.712 1.00 96.75 82 GLU A N 1
ATOM 623 C CA . GLU A 1 82 ? -1.318 -8.871 9.751 1.00 96.75 82 GLU A CA 1
ATOM 624 C C . GLU A 1 82 ? -1.161 -7.431 10.243 1.00 96.75 82 GLU A C 1
ATOM 626 O O . GLU A 1 82 ? -2.144 -6.838 10.688 1.00 96.75 82 GLU A O 1
ATOM 631 N N . PHE A 1 83 ? 0.051 -6.881 10.135 1.00 97.75 83 PHE A N 1
ATOM 632 C CA . PHE A 1 83 ? 0.411 -5.545 10.601 1.00 97.75 83 PHE A CA 1
ATOM 633 C C . PHE A 1 83 ? 1.127 -4.755 9.509 1.00 97.75 83 PHE A C 1
ATOM 635 O O . PHE A 1 83 ? 1.912 -5.311 8.738 1.00 97.75 83 PHE A O 1
ATOM 642 N N . SER A 1 84 ? 0.899 -3.447 9.475 1.00 96.81 84 SER A N 1
ATOM 643 C CA . SER A 1 84 ? 1.483 -2.522 8.497 1.00 96.81 84 SER A CA 1
ATOM 644 C C . SER A 1 84 ? 3.017 -2.596 8.485 1.00 96.81 84 SER A C 1
ATOM 646 O O . SER A 1 84 ? 3.633 -2.724 7.427 1.00 96.81 84 SER A O 1
ATOM 648 N N . LYS A 1 85 ? 3.636 -2.636 9.671 1.00 96.81 85 LYS A N 1
ATOM 649 C CA . LYS A 1 85 ? 5.094 -2.762 9.856 1.00 96.81 85 LYS A CA 1
ATOM 650 C C . LYS A 1 85 ? 5.704 -4.031 9.249 1.00 96.81 85 LYS A C 1
ATOM 652 O O . LYS A 1 85 ? 6.860 -4.026 8.838 1.00 96.81 85 LYS A O 1
ATOM 657 N N . ASP A 1 86 ? 4.939 -5.120 9.162 1.00 97.12 86 ASP A N 1
ATOM 658 C CA . ASP A 1 86 ? 5.461 -6.395 8.665 1.00 97.12 86 ASP A CA 1
ATOM 659 C C . ASP A 1 86 ? 5.768 -6.328 7.163 1.00 97.12 86 ASP A C 1
ATOM 661 O O . ASP A 1 86 ? 6.662 -7.025 6.677 1.00 97.12 86 ASP A O 1
ATOM 665 N N . ILE A 1 87 ? 5.083 -5.447 6.428 1.00 95.25 87 ILE A N 1
ATOM 666 C CA . ILE A 1 87 ? 5.319 -5.239 4.997 1.00 95.25 87 ILE A CA 1
ATOM 667 C C . ILE A 1 87 ? 6.761 -4.790 4.749 1.00 95.25 87 ILE A C 1
ATOM 669 O O . ILE A 1 87 ? 7.445 -5.358 3.897 1.00 95.25 87 ILE A O 1
ATOM 673 N N . THR A 1 88 ? 7.253 -3.811 5.505 1.00 90.62 88 THR A N 1
ATOM 674 C CA . THR A 1 88 ? 8.610 -3.280 5.331 1.00 90.62 88 THR A CA 1
ATOM 675 C C . THR A 1 88 ? 9.664 -4.144 6.019 1.00 90.62 88 THR A C 1
ATOM 677 O O . THR A 1 88 ? 10.735 -4.356 5.456 1.00 90.62 88 THR A O 1
ATOM 680 N N . GLU A 1 89 ? 9.378 -4.680 7.209 1.00 93.94 89 GLU A N 1
ATOM 681 C CA . GLU A 1 89 ? 10.375 -5.410 8.005 1.00 93.94 89 GLU A CA 1
ATOM 682 C C . GLU A 1 89 ? 10.588 -6.863 7.563 1.00 93.94 89 GLU A C 1
ATOM 684 O O . GLU A 1 89 ? 11.694 -7.398 7.731 1.00 93.94 89 GLU A O 1
ATOM 689 N N . LYS A 1 90 ? 9.538 -7.502 7.027 1.00 94.38 90 LYS A N 1
ATOM 690 C CA . LYS A 1 90 ? 9.521 -8.936 6.698 1.00 94.38 90 LYS A CA 1
ATOM 691 C C . LYS A 1 90 ? 9.335 -9.205 5.207 1.00 94.38 90 LYS A C 1
ATOM 693 O O . LYS A 1 90 ? 9.987 -10.107 4.689 1.00 94.38 90 LYS A O 1
ATOM 698 N N . CYS A 1 91 ? 8.4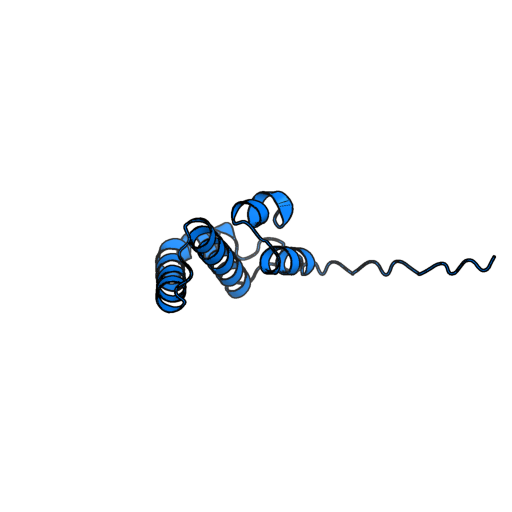65 -8.461 4.518 1.00 94.12 91 CYS A N 1
ATOM 699 C CA . CYS A 1 91 ? 8.108 -8.789 3.132 1.00 94.12 91 CYS A CA 1
ATOM 700 C C . CYS A 1 91 ? 9.005 -8.135 2.070 1.00 94.12 91 CYS A C 1
ATOM 702 O O . CYS A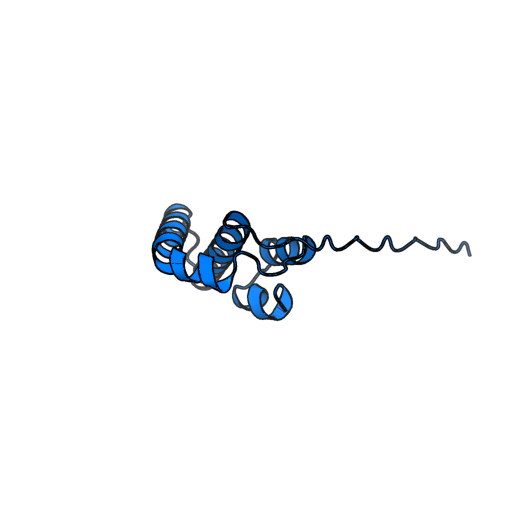 1 91 ? 9.275 -8.761 1.046 1.00 94.12 91 CYS A O 1
ATOM 704 N N . LEU A 1 92 ? 9.444 -6.891 2.288 1.00 89.75 92 LEU A N 1
ATOM 705 C CA . LEU A 1 92 ? 10.202 -6.085 1.313 1.00 89.75 92 LEU A CA 1
ATOM 706 C C . LEU A 1 92 ? 11.701 -5.961 1.635 1.00 89.75 92 LEU A C 1
ATOM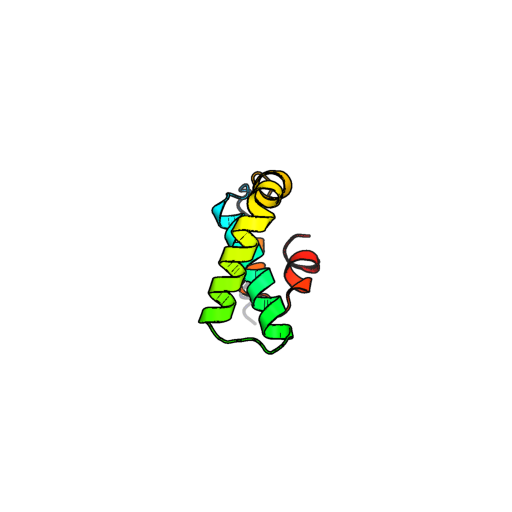 708 O O . LEU A 1 92 ? 12.362 -5.040 1.153 1.00 89.75 92 LEU A O 1
ATOM 712 N N . ARG A 1 93 ? 12.221 -6.859 2.471 1.00 78.44 93 ARG A N 1
ATOM 713 C CA . ARG A 1 93 ? 13.611 -6.843 2.931 1.00 78.44 93 ARG A CA 1
ATOM 714 C C . ARG A 1 93 ? 14.596 -7.399 1.901 1.00 78.44 93 ARG A C 1
ATOM 716 O O . ARG A 1 93 ? 14.218 -8.330 1.155 1.00 78.44 93 ARG A O 1
#

Radius of gyration: 16.68 Å; chains: 1; bounding box: 30×60×27 Å

Secondary structure (DSSP, 8-state):
---------------EEPPHHHHHHHHHHHHHHHHHHTT---HHHHHHHHHHHHHHHHHHHHHHTTTSEE-HHHHHHHHH-SSHHHIIIII--

Sequence (93 aa):
MLLAVSLLGLPLAGCRYATEQDCERIIDRIVELELKEQGITDPSLVERRKTETRAKKRDELLGGCVGKRISKSAMTCIDSAEFSKDITEKCLR